Protein AF-A0A357F4T4-F1 (afdb_monomer_lite)

Secondary structure (DSSP, 8-state):
--THHHHHHHHHHHHHHHHHHSTT--TTTHHHHHHHHHHH-HHHHHHHHHHHHHHHHHHHHHH-SS--HHHHHHHHHHHHHHHHHHHHHHHHHHHHHHH-

Foldseek 3Di:
DPPVVVVVVCVVVVVVVVVVVVVPCPDDLLVVLLVVCVVPPVVSVVLVVLLVVLVVVLVVLVPDPDDDPVSVVVNVVSVVVNVVSVVVNVVSSVVSVVVD

Structure (mmCIF, N/CA/C/O backbone):
data_AF-A0A357F4T4-F1
#
_entry.id   AF-A0A357F4T4-F1
#
loop_
_atom_site.group_PDB
_atom_site.id
_atom_site.type_symbol
_atom_site.label_atom_id
_atom_site.label_alt_id
_atom_site.label_comp_id
_atom_site.label_asym_id
_atom_site.label_entity_id
_atom_site.label_seq_id
_atom_site.pdbx_PDB_ins_code
_atom_site.Cartn_x
_atom_site.Cartn_y
_atom_site.Cartn_z
_atom_site.occupancy
_atom_site.B_iso_or_equiv
_atom_site.auth_seq_id
_atom_site.auth_comp_id
_atom_site.auth_asym_id
_atom_site.auth_atom_id
_atom_site.pdbx_PDB_model_num
ATOM 1 N N . MET A 1 1 ? -14.033 13.658 27.934 1.00 45.19 1 MET A N 1
ATOM 2 C CA . MET A 1 1 ? -14.063 13.963 26.483 1.00 45.19 1 MET A CA 1
ATOM 3 C C . MET A 1 1 ? -14.723 12.787 25.774 1.00 45.19 1 MET A C 1
ATOM 5 O O . MET A 1 1 ? -14.196 11.691 25.918 1.00 45.19 1 MET A O 1
ATOM 9 N N . PRO A 1 2 ? -15.873 12.928 25.092 1.00 46.59 2 PRO A N 1
ATOM 10 C CA . PRO A 1 2 ? -16.521 11.771 24.484 1.00 46.59 2 PRO A CA 1
ATOM 11 C C . PRO A 1 2 ? -15.688 11.297 23.285 1.00 46.59 2 PRO A C 1
ATOM 13 O O . PRO A 1 2 ? -15.497 12.049 22.326 1.00 46.59 2 PRO A O 1
ATOM 16 N N . ALA A 1 3 ? -15.201 10.053 23.351 1.00 48.78 3 ALA A N 1
ATOM 17 C CA . ALA A 1 3 ? -14.364 9.372 22.351 1.00 48.78 3 ALA A CA 1
ATOM 18 C C . ALA A 1 3 ? -14.888 9.493 20.900 1.00 48.78 3 ALA A C 1
ATOM 20 O O . ALA A 1 3 ? -14.124 9.471 19.938 1.00 48.78 3 ALA A O 1
ATOM 21 N N . LYS A 1 4 ? -16.190 9.765 20.756 1.0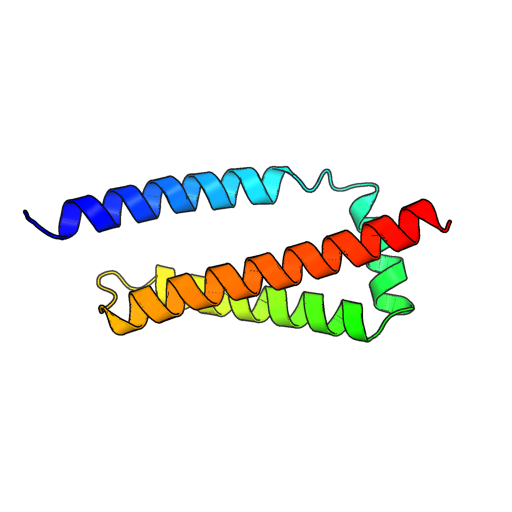0 45.62 4 LYS A N 1
ATOM 22 C CA . LYS A 1 4 ? -16.934 9.938 19.503 1.00 45.62 4 LYS A CA 1
ATOM 23 C C . LYS A 1 4 ? -16.431 11.086 18.606 1.00 45.62 4 LYS A C 1
ATOM 25 O O . LYS A 1 4 ? -16.539 10.990 17.389 1.00 45.62 4 LYS A O 1
ATOM 30 N N . LYS A 1 5 ? -15.855 12.166 19.162 1.00 46.19 5 LYS A N 1
ATOM 31 C CA . LYS A 1 5 ? -15.351 13.302 18.349 1.00 46.19 5 LYS A CA 1
ATOM 32 C C . LYS A 1 5 ? -14.011 13.012 17.666 1.00 46.19 5 LYS A C 1
ATOM 34 O O . LYS A 1 5 ? -13.769 13.524 16.578 1.00 46.19 5 LYS A O 1
ATOM 39 N N . ARG A 1 6 ? -13.154 12.191 18.283 1.00 49.03 6 ARG A N 1
ATOM 40 C CA . ARG A 1 6 ? -11.837 11.838 17.727 1.00 49.03 6 ARG A CA 1
ATOM 41 C C . ARG A 1 6 ? -11.978 10.906 16.527 1.00 49.03 6 ARG A C 1
ATOM 43 O O . ARG A 1 6 ? -11.340 11.140 15.511 1.00 49.03 6 ARG A O 1
ATOM 50 N N . GLN A 1 7 ? -12.896 9.948 16.613 1.00 48.16 7 GLN A N 1
ATOM 51 C CA . GLN A 1 7 ? -13.161 8.978 15.553 1.00 48.16 7 GLN A CA 1
ATOM 52 C C . GLN A 1 7 ? -13.818 9.605 14.310 1.00 48.16 7 GLN A C 1
ATOM 54 O O . GLN A 1 7 ? -13.410 9.312 13.193 1.00 48.16 7 GLN A O 1
ATOM 59 N N . TRP A 1 8 ? -14.764 10.542 14.476 1.00 54.31 8 TRP A N 1
ATOM 60 C CA . TRP A 1 8 ? -15.414 11.238 13.349 1.00 54.31 8 TRP A CA 1
ATOM 61 C C . TRP A 1 8 ? -14.483 12.215 12.607 1.00 54.31 8 TRP A C 1
ATOM 63 O O . TRP A 1 8 ? -14.637 12.445 11.403 1.00 54.31 8 TRP A O 1
ATOM 73 N N . LEU A 1 9 ? -13.509 12.795 13.318 1.00 54.06 9 LEU A N 1
ATOM 74 C CA . LEU A 1 9 ? -12.467 13.634 12.723 1.00 54.06 9 LEU A CA 1
ATOM 75 C C . LEU A 1 9 ? -11.387 12.784 12.047 1.00 54.06 9 LEU A C 1
ATOM 77 O O . LEU A 1 9 ? -11.011 13.110 10.928 1.00 54.06 9 LEU A O 1
ATOM 81 N N . PHE A 1 10 ? -10.973 11.664 12.652 1.00 50.75 10 PHE A N 1
ATOM 82 C CA . PHE A 1 10 ? -10.068 10.707 12.009 1.00 50.75 10 PHE A CA 1
ATOM 83 C C . PHE A 1 10 ? -10.682 10.133 10.738 1.00 50.75 10 PHE A C 1
ATOM 85 O O . PHE A 1 10 ? -10.061 10.215 9.692 1.00 50.75 10 PHE A O 1
ATOM 92 N N . HIS A 1 11 ? -11.924 9.650 10.779 1.00 54.25 11 HIS A N 1
ATOM 93 C CA . HIS A 1 11 ? -12.590 9.096 9.600 1.00 54.25 11 HIS A CA 1
ATOM 94 C C . HIS A 1 11 ? -12.745 10.136 8.477 1.00 54.25 11 HIS A C 1
ATOM 96 O O . HIS A 1 11 ? -12.587 9.803 7.308 1.00 54.25 11 HIS A O 1
ATOM 102 N N . ARG A 1 12 ? -12.996 11.414 8.805 1.00 52.28 12 ARG A N 1
ATOM 103 C CA . ARG A 1 12 ? -13.068 12.478 7.791 1.00 52.28 12 ARG A CA 1
ATOM 104 C C . ARG A 1 12 ? -11.711 12.827 7.207 1.00 52.28 12 ARG A C 1
ATOM 106 O O . ARG A 1 12 ? -11.604 12.873 5.994 1.00 52.28 12 ARG A O 1
ATOM 113 N N . VAL A 1 13 ? -10.698 13.029 8.047 1.00 56.53 13 VAL A N 1
ATOM 114 C CA . VAL A 1 13 ? -9.326 13.293 7.591 1.00 56.53 13 VAL A CA 1
ATOM 115 C C . VAL A 1 13 ? -8.820 12.128 6.745 1.00 56.53 13 VAL A C 1
ATOM 117 O O . VAL A 1 13 ? -8.171 12.337 5.735 1.00 56.53 13 VAL A O 1
ATOM 120 N N . LEU A 1 14 ? -9.189 10.899 7.091 1.00 52.91 14 LEU A N 1
ATOM 121 C CA . LEU A 1 14 ? -8.733 9.702 6.401 1.00 52.91 14 LEU A CA 1
ATOM 122 C C . LEU A 1 14 ? -9.499 9.422 5.105 1.00 52.91 14 LEU A C 1
ATOM 124 O O . LEU A 1 14 ? -8.907 8.946 4.143 1.00 52.91 14 LEU A O 1
ATOM 128 N N . LYS A 1 15 ? -10.785 9.786 5.039 1.00 54.84 15 LYS A N 1
ATOM 129 C CA . LYS A 1 15 ? -11.548 9.826 3.785 1.00 54.84 15 LYS A CA 1
ATOM 130 C C . LYS A 1 15 ? -11.029 10.920 2.845 1.00 54.84 15 LYS A C 1
ATOM 132 O O . LYS A 1 15 ? -10.984 10.697 1.642 1.00 54.84 15 LYS A O 1
ATOM 137 N N . THR A 1 16 ? -10.594 12.059 3.387 1.00 51.47 16 THR A N 1
ATOM 138 C CA . THR A 1 16 ? -9.927 13.123 2.621 1.00 51.47 16 THR A CA 1
ATOM 139 C C . THR A 1 16 ? -8.564 12.659 2.100 1.00 51.47 16 THR A C 1
ATOM 141 O O . THR A 1 16 ? -8.340 12.730 0.900 1.00 51.47 16 THR A O 1
ATOM 144 N N . LEU A 1 17 ? -7.728 12.044 2.945 1.00 49.44 17 LEU A N 1
ATOM 145 C CA . LEU A 1 17 ? -6.425 11.504 2.537 1.00 49.44 17 LEU A CA 1
ATOM 146 C C . LEU A 1 17 ? -6.557 10.373 1.507 1.00 49.44 17 LEU A C 1
ATOM 148 O O . LEU A 1 17 ? -5.822 10.359 0.531 1.00 49.44 17 LEU A O 1
ATOM 152 N N . LYS A 1 18 ? -7.529 9.462 1.657 1.00 49.19 18 LYS A N 1
ATOM 153 C CA . LYS A 1 18 ? -7.780 8.392 0.673 1.00 49.19 18 LYS A CA 1
ATOM 154 C C . LYS A 1 18 ? -8.252 8.949 -0.684 1.00 49.19 18 LYS A C 1
ATOM 156 O O . LYS A 1 18 ? -7.866 8.412 -1.713 1.00 49.19 18 LYS A O 1
ATOM 161 N N . SER A 1 19 ? -9.004 10.055 -0.685 1.00 40.69 19 SER A N 1
ATOM 162 C CA . SER A 1 19 ? -9.476 10.744 -1.899 1.00 40.69 19 SER A CA 1
ATOM 163 C C . SER A 1 19 ? -8.415 11.625 -2.575 1.00 40.69 19 SER A C 1
ATOM 165 O O . SER A 1 19 ? -8.528 11.901 -3.770 1.00 40.69 19 SER A O 1
ATOM 167 N N . GLU A 1 20 ? -7.410 12.096 -1.839 1.00 44.62 20 GLU A N 1
ATOM 168 C CA . GLU A 1 20 ? -6.247 12.798 -2.403 1.00 44.62 20 GLU A CA 1
ATOM 169 C C . GLU A 1 20 ? -5.201 11.801 -2.925 1.00 44.62 20 GLU A C 1
ATOM 171 O O . GLU A 1 20 ? -4.544 12.056 -3.930 1.00 44.62 20 GLU A O 1
ATOM 176 N N . GLU A 1 21 ? -5.103 10.627 -2.302 1.00 49.03 21 GLU A N 1
ATOM 177 C CA . GLU A 1 21 ? -4.144 9.583 -2.659 1.00 49.03 21 GLU A CA 1
ATOM 178 C C . GLU A 1 21 ? -4.550 8.768 -3.904 1.00 49.03 21 GLU A C 1
ATOM 180 O O . GLU A 1 21 ? -3.673 8.334 -4.648 1.00 49.03 21 GLU A O 1
ATOM 185 N N . GLU A 1 22 ? -5.852 8.623 -4.188 1.00 49.03 22 GLU A N 1
ATOM 186 C CA . GLU A 1 22 ? -6.354 8.099 -5.475 1.00 49.03 22 GLU A CA 1
ATOM 187 C C . GLU A 1 22 ? -6.195 9.097 -6.637 1.00 49.03 22 GLU A C 1
ATOM 189 O O . GLU A 1 22 ? -6.042 8.682 -7.782 1.00 49.03 22 GLU A O 1
ATOM 194 N N . ASN A 1 23 ? -6.173 10.407 -6.365 1.00 44.94 23 ASN A N 1
ATOM 195 C CA . ASN A 1 23 ? -6.019 11.438 -7.401 1.00 44.94 23 ASN A CA 1
ATOM 196 C C . ASN A 1 23 ? -4.571 11.612 -7.896 1.00 44.94 23 ASN A C 1
ATOM 198 O O . ASN A 1 23 ? -4.352 12.279 -8.903 1.00 44.94 23 ASN A O 1
ATOM 202 N N . ALA A 1 24 ? -3.579 11.033 -7.210 1.00 46.03 24 ALA A N 1
ATOM 203 C CA . ALA A 1 24 ? -2.168 11.140 -7.593 1.00 46.03 24 ALA A CA 1
ATOM 204 C C . ALA A 1 24 ? -1.711 10.068 -8.601 1.00 46.03 24 ALA A C 1
ATOM 206 O O . ALA A 1 24 ? -0.567 10.108 -9.054 1.00 46.03 24 ALA A O 1
ATOM 207 N N . MET A 1 25 ? -2.575 9.116 -8.968 1.00 50.62 25 MET A N 1
ATOM 208 C CA . MET A 1 25 ? -2.355 8.300 -10.159 1.00 50.62 25 MET A CA 1
ATOM 209 C C . MET A 1 25 ? -2.999 9.000 -11.361 1.00 50.62 25 MET A C 1
ATOM 211 O O . MET A 1 25 ? -4.160 8.779 -11.685 1.00 50.62 25 MET A O 1
ATOM 215 N N . ASP A 1 26 ? -2.229 9.859 -12.022 1.00 39.50 26 ASP A N 1
ATOM 216 C CA . ASP A 1 26 ? -2.547 10.316 -13.374 1.00 39.50 26 ASP A CA 1
ATOM 217 C C . ASP A 1 26 ? -2.370 9.127 -14.344 1.00 39.50 26 ASP A C 1
ATOM 219 O O . ASP A 1 26 ? -1.277 8.589 -14.551 1.00 39.50 26 ASP A O 1
ATOM 223 N N . MET A 1 27 ? -3.507 8.637 -14.830 1.00 52.12 27 MET A N 1
ATOM 224 C CA . MET A 1 27 ? -3.801 7.237 -15.165 1.00 52.12 27 MET A CA 1
ATOM 225 C C . MET A 1 27 ? -3.563 6.907 -16.649 1.00 52.12 27 MET A C 1
ATOM 227 O O . MET A 1 27 ? -4.417 6.331 -17.325 1.00 52.12 27 MET A O 1
ATOM 231 N N . SER A 1 28 ? -2.430 7.342 -17.209 1.00 50.28 28 SER A N 1
ATOM 232 C CA . SER A 1 28 ? -2.113 7.017 -18.610 1.00 50.28 28 SER A CA 1
ATOM 233 C C . SER A 1 28 ? -0.698 6.504 -18.842 1.00 50.28 28 SER A C 1
ATOM 235 O O . SER A 1 28 ? -0.518 5.631 -19.687 1.00 50.28 28 SER A O 1
ATOM 237 N N . THR A 1 29 ? 0.309 7.002 -18.125 1.00 53.91 29 THR A N 1
ATOM 238 C CA . THR A 1 29 ? 1.697 6.508 -18.235 1.00 53.91 29 THR A CA 1
ATOM 239 C C . THR A 1 29 ? 2.002 5.464 -17.165 1.00 53.91 29 THR A C 1
ATOM 241 O O . THR A 1 29 ? 2.682 4.472 -17.430 1.00 53.91 29 THR A O 1
ATOM 244 N N . ALA A 1 30 ? 1.420 5.646 -15.977 1.00 62.69 30 ALA A N 1
ATOM 245 C CA . ALA A 1 30 ? 1.502 4.712 -14.867 1.00 62.69 30 ALA A CA 1
ATOM 246 C C . ALA A 1 30 ? 0.942 3.330 -15.234 1.00 62.69 30 ALA A C 1
ATOM 248 O O . ALA A 1 30 ? 1.523 2.327 -14.838 1.00 62.69 30 ALA A O 1
ATOM 249 N N . ASP A 1 31 ? -0.140 3.253 -16.012 1.00 65.94 31 ASP A N 1
ATOM 250 C CA . ASP A 1 31 ? -0.762 1.980 -16.391 1.00 65.94 31 ASP A CA 1
ATOM 251 C C . ASP A 1 31 ? 0.088 1.154 -17.360 1.00 65.94 31 ASP A C 1
ATOM 253 O O . ASP A 1 31 ? 0.139 -0.065 -17.219 1.00 65.94 31 ASP A O 1
ATOM 257 N N . VAL A 1 32 ? 0.813 1.795 -18.284 1.00 76.00 32 VAL A N 1
ATOM 258 C CA . VAL A 1 32 ? 1.704 1.095 -19.228 1.00 76.00 32 VAL A CA 1
ATOM 259 C C . VAL A 1 32 ? 2.902 0.499 -18.490 1.00 76.00 32 VAL A C 1
ATOM 261 O O . VAL A 1 32 ? 3.155 -0.699 -18.592 1.00 76.00 32 VAL A O 1
ATOM 264 N N . VAL A 1 33 ? 3.587 1.309 -17.677 1.00 79.62 33 VAL A N 1
ATOM 265 C CA . VAL A 1 33 ? 4.730 0.858 -16.864 1.00 79.62 33 VAL A CA 1
ATOM 266 C C . VAL A 1 33 ? 4.296 -0.209 -15.857 1.00 79.62 33 VAL A C 1
ATOM 268 O O . VAL A 1 33 ? 4.999 -1.197 -15.651 1.00 79.62 33 VAL A O 1
ATOM 271 N N . ARG A 1 34 ? 3.108 -0.055 -15.258 1.00 79.62 34 ARG A N 1
ATOM 272 C CA . ARG A 1 34 ? 2.522 -1.045 -14.349 1.00 79.62 34 ARG A CA 1
ATOM 273 C C . ARG A 1 34 ? 2.245 -2.370 -15.059 1.00 79.62 34 ARG A C 1
ATOM 275 O O . ARG A 1 34 ? 2.581 -3.410 -14.504 1.00 79.62 34 ARG A O 1
ATOM 282 N N . ASP A 1 35 ? 1.646 -2.356 -16.247 1.00 81.50 35 ASP A N 1
ATOM 283 C CA . ASP A 1 35 ? 1.335 -3.576 -17.005 1.00 81.50 35 ASP A CA 1
ATOM 284 C C . ASP A 1 35 ? 2.607 -4.326 -17.434 1.00 81.50 35 ASP A C 1
ATOM 286 O O . ASP A 1 35 ? 2.683 -5.550 -17.295 1.00 81.50 35 ASP A O 1
ATOM 290 N N . GLU A 1 36 ? 3.646 -3.601 -17.861 1.00 84.88 36 GLU A N 1
ATOM 291 C CA . GLU A 1 36 ? 4.956 -4.197 -18.133 1.00 84.88 36 GLU A CA 1
ATOM 292 C C . GLU A 1 36 ? 5.579 -4.795 -16.869 1.00 84.88 36 GLU A C 1
ATOM 294 O O . GLU A 1 36 ? 5.946 -5.970 -16.876 1.00 84.88 36 GLU A O 1
ATOM 299 N N . LEU A 1 37 ? 5.618 -4.050 -15.758 1.00 85.25 37 LEU A N 1
ATOM 300 C CA . LEU A 1 37 ? 6.138 -4.531 -14.472 1.00 85.25 37 LEU A CA 1
ATOM 301 C C . LEU A 1 37 ? 5.389 -5.757 -13.946 1.00 85.25 37 LEU A C 1
ATOM 303 O O . LEU A 1 37 ? 6.025 -6.664 -13.419 1.00 85.25 37 LEU A O 1
ATOM 307 N N . ILE A 1 38 ? 4.070 -5.846 -14.126 1.00 85.19 38 ILE A N 1
ATOM 308 C CA . ILE A 1 38 ? 3.292 -7.041 -13.758 1.00 85.19 38 ILE A CA 1
ATOM 309 C C . ILE A 1 38 ? 3.733 -8.263 -14.576 1.00 85.19 38 ILE A C 1
ATOM 311 O O . ILE A 1 38 ? 3.765 -9.377 -14.047 1.00 85.19 38 ILE A O 1
ATOM 315 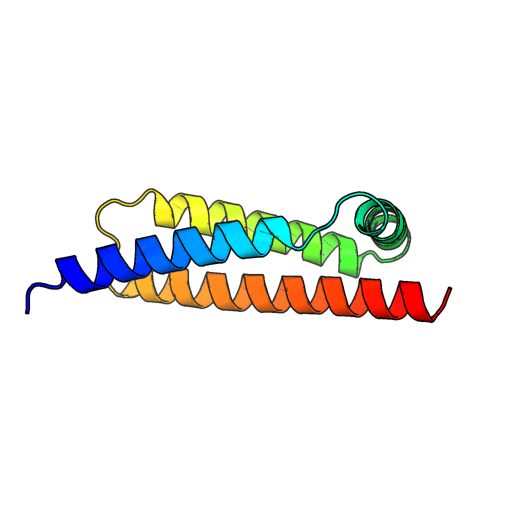N N . LYS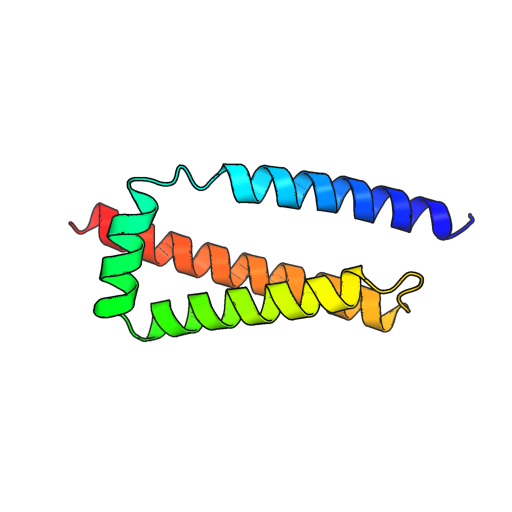 A 1 39 ? 4.077 -8.071 -15.856 1.00 84.00 39 LYS A N 1
ATOM 316 C CA . LYS A 1 39 ? 4.520 -9.150 -16.751 1.00 84.00 39 LYS A CA 1
ATOM 317 C C . LYS A 1 39 ? 5.957 -9.580 -16.476 1.00 84.00 39 LYS A C 1
ATOM 319 O O . LYS A 1 39 ? 6.236 -10.777 -16.493 1.00 84.00 39 LYS A O 1
ATOM 324 N N . VAL A 1 40 ? 6.859 -8.627 -16.241 1.00 84.88 40 VAL A N 1
ATOM 325 C CA . VAL A 1 40 ? 8.298 -8.905 -16.092 1.00 84.88 40 VAL A CA 1
ATOM 326 C C . VAL A 1 40 ? 8.708 -9.185 -14.647 1.00 84.88 40 VAL A C 1
ATOM 328 O O . VAL A 1 40 ? 9.669 -9.920 -14.424 1.00 84.88 40 VAL A O 1
ATOM 331 N N . ASN A 1 41 ? 7.991 -8.638 -13.661 1.00 86.50 41 ASN A N 1
ATOM 332 C CA . ASN A 1 41 ? 8.358 -8.710 -12.252 1.00 86.50 41 ASN A CA 1
ATOM 333 C C . ASN A 1 41 ? 7.264 -9.407 -11.409 1.00 86.50 41 ASN A C 1
ATOM 335 O O . ASN A 1 41 ? 6.262 -8.793 -11.026 1.00 86.50 41 ASN A O 1
ATOM 339 N N . PRO A 1 42 ? 7.456 -10.689 -11.041 1.00 86.19 42 PRO A N 1
ATOM 340 C CA . PRO A 1 42 ? 6.487 -11.416 -10.225 1.00 86.19 42 PRO A CA 1
ATOM 341 C C . PRO A 1 42 ? 6.327 -10.826 -8.815 1.00 86.19 42 PRO A C 1
ATOM 343 O O . PRO A 1 42 ? 5.254 -10.960 -8.229 1.00 86.19 42 PRO A O 1
ATOM 346 N N . THR A 1 43 ? 7.347 -10.145 -8.282 1.00 84.81 43 THR A N 1
ATOM 347 C CA . THR A 1 43 ? 7.270 -9.439 -6.994 1.00 84.81 43 THR A CA 1
ATOM 348 C C . THR A 1 43 ? 6.296 -8.272 -7.080 1.00 84.81 43 THR A C 1
ATOM 350 O O . THR A 1 43 ? 5.466 -8.097 -6.192 1.00 84.81 43 THR A O 1
ATOM 353 N N . PHE A 1 44 ? 6.330 -7.521 -8.182 1.00 86.50 44 PHE A N 1
AT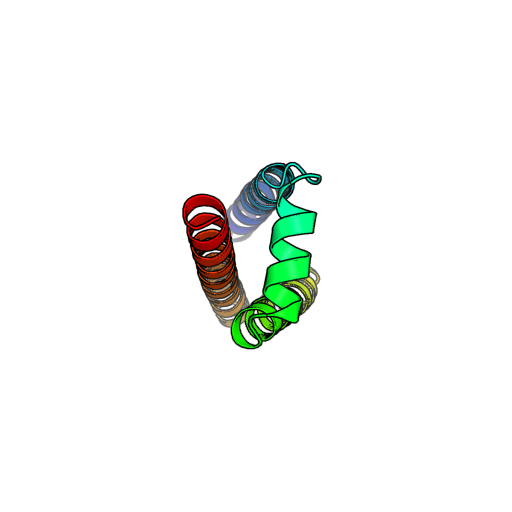OM 354 C CA . PHE A 1 44 ? 5.407 -6.413 -8.412 1.00 86.50 44 PHE A CA 1
ATOM 355 C C . PHE A 1 44 ? 3.952 -6.891 -8.458 1.00 86.50 44 PHE A C 1
ATOM 357 O O . PHE A 1 44 ? 3.079 -6.308 -7.816 1.00 86.50 44 PHE A O 1
ATOM 364 N N . ARG A 1 45 ? 3.693 -8.017 -9.139 1.00 87.06 45 ARG A N 1
ATOM 365 C CA . ARG A 1 45 ? 2.366 -8.654 -9.132 1.00 87.06 45 ARG A CA 1
ATOM 366 C C . ARG A 1 45 ? 1.893 -8.952 -7.706 1.00 87.06 45 ARG A C 1
ATOM 368 O O . ARG A 1 45 ? 0.727 -8.735 -7.389 1.00 87.06 45 ARG A O 1
ATOM 375 N N . ASP A 1 46 ? 2.783 -9.471 -6.862 1.00 88.56 46 ASP A N 1
ATOM 376 C CA . ASP A 1 46 ? 2.449 -9.873 -5.496 1.00 88.56 46 ASP A CA 1
ATOM 377 C C . ASP A 1 46 ? 2.153 -8.648 -4.624 1.00 88.56 46 ASP A C 1
ATOM 379 O O . ASP A 1 46 ? 1.202 -8.658 -3.846 1.00 88.56 46 ASP A O 1
ATOM 383 N N . LEU A 1 47 ? 2.889 -7.552 -4.825 1.00 87.19 47 LEU A N 1
ATOM 384 C CA . LEU A 1 47 ? 2.621 -6.269 -4.180 1.00 87.19 47 LEU A CA 1
ATOM 385 C C . LEU A 1 47 ? 1.257 -5.703 -4.548 1.00 87.19 47 LEU A C 1
ATOM 387 O O . LEU A 1 47 ? 0.509 -5.317 -3.652 1.00 87.19 47 LEU A O 1
ATOM 391 N N . VAL A 1 48 ? 0.899 -5.704 -5.833 1.00 83.88 48 VAL A N 1
ATOM 392 C CA . VAL A 1 48 ? -0.430 -5.265 -6.287 1.00 83.88 48 VAL A CA 1
ATOM 393 C C . VAL A 1 48 ? -1.524 -6.129 -5.655 1.00 83.88 48 VAL A C 1
ATOM 395 O O . VAL A 1 48 ? -2.515 -5.605 -5.145 1.00 83.88 48 VAL A O 1
ATOM 398 N N . HIS A 1 49 ? -1.319 -7.447 -5.600 1.00 86.75 49 HIS A N 1
ATOM 399 C CA . HIS A 1 49 ? -2.261 -8.363 -4.960 1.00 86.75 49 HIS A CA 1
ATOM 400 C C . HIS A 1 49 ? -2.407 -8.093 -3.456 1.00 86.75 49 HIS A C 1
ATOM 402 O O . HIS A 1 49 ? -3.521 -8.022 -2.943 1.00 86.75 49 HIS A O 1
ATOM 408 N N . ARG A 1 50 ? -1.293 -7.899 -2.741 1.00 85.94 50 ARG A N 1
ATOM 409 C CA . ARG A 1 50 ? -1.293 -7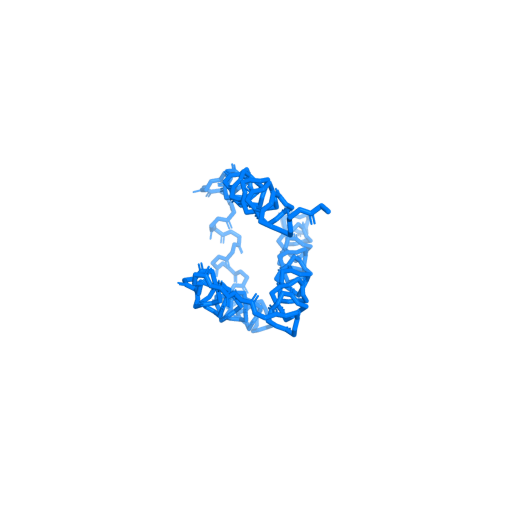.562 -1.308 1.00 85.94 50 ARG A CA 1
ATOM 410 C C . ARG A 1 50 ? -1.930 -6.203 -1.042 1.00 85.94 50 ARG A C 1
ATOM 412 O O . ARG A 1 50 ? -2.655 -6.067 -0.061 1.00 85.94 50 ARG A O 1
ATOM 419 N N . HIS A 1 51 ? -1.680 -5.214 -1.900 1.00 84.88 51 HIS A N 1
ATOM 420 C CA . HIS A 1 51 ? -2.314 -3.901 -1.828 1.00 84.88 51 HIS A CA 1
ATOM 421 C C . HIS A 1 51 ? -3.839 -4.033 -1.888 1.00 84.88 51 HIS A C 1
ATOM 423 O O . HIS A 1 51 ? -4.524 -3.477 -1.030 1.00 84.88 51 HIS A O 1
ATOM 429 N N . GLN A 1 52 ? -4.356 -4.822 -2.837 1.00 81.06 52 GLN A N 1
ATOM 430 C CA . GLN A 1 52 ? -5.789 -5.089 -2.948 1.00 81.06 52 GLN A CA 1
ATOM 431 C C . GLN A 1 52 ? -6.333 -5.812 -1.710 1.00 81.06 52 GLN A C 1
ATOM 433 O O . GLN A 1 52 ? -7.314 -5.366 -1.126 1.00 81.06 52 GLN A O 1
ATOM 438 N N . SER A 1 53 ? -5.650 -6.857 -1.232 1.00 86.25 53 SER A N 1
ATOM 439 C CA . SER A 1 53 ? -6.067 -7.571 -0.018 1.00 86.25 53 SER A CA 1
ATOM 440 C C . SER A 1 53 ? -6.126 -6.660 1.217 1.00 86.25 53 SER A C 1
ATOM 442 O O . SER A 1 53 ? -7.018 -6.801 2.054 1.00 86.25 53 SER A O 1
ATOM 444 N N . TYR A 1 54 ? -5.186 -5.717 1.356 1.00 83.25 54 TYR A N 1
ATOM 445 C CA . TYR A 1 54 ? -5.213 -4.737 2.445 1.00 83.25 54 TYR A CA 1
ATOM 446 C C . TYR A 1 54 ? -6.331 -3.707 2.279 1.00 83.25 54 TYR A C 1
ATOM 448 O O . TYR A 1 54 ? -6.919 -3.304 3.281 1.00 83.25 54 TYR A O 1
ATOM 456 N N . GLU A 1 55 ? -6.643 -3.294 1.050 1.00 78.50 55 GLU A N 1
ATOM 457 C CA . GLU A 1 55 ? -7.789 -2.430 0.752 1.00 78.50 55 GLU A CA 1
ATOM 458 C C . GLU A 1 55 ? -9.115 -3.093 1.117 1.00 78.50 55 GLU A C 1
ATOM 460 O O . GLU A 1 55 ? -9.932 -2.469 1.797 1.00 78.50 55 GLU A O 1
ATOM 465 N N . ASP A 1 56 ? -9.299 -4.356 0.734 1.00 82.62 56 ASP A N 1
ATOM 466 C CA . ASP A 1 56 ? -10.508 -5.119 1.037 1.00 82.62 56 ASP A CA 1
ATOM 467 C C . ASP A 1 56 ? -10.682 -5.246 2.553 1.00 82.62 56 ASP A C 1
ATOM 469 O O . ASP A 1 56 ? -11.729 -4.890 3.095 1.00 82.62 56 ASP A O 1
ATOM 473 N N . ARG A 1 57 ? -9.612 -5.624 3.265 1.00 85.00 57 ARG A N 1
ATOM 474 C CA . ARG A 1 57 ? -9.634 -5.737 4.728 1.00 85.00 57 ARG A CA 1
ATOM 475 C C . ARG A 1 57 ? -9.917 -4.404 5.420 1.00 85.00 57 ARG A C 1
ATOM 477 O O . ARG A 1 57 ? -10.662 -4.351 6.395 1.00 85.00 57 ARG A O 1
ATOM 484 N N . LEU A 1 58 ? -9.336 -3.313 4.921 1.00 79.19 58 LEU A N 1
ATOM 485 C CA . LEU A 1 58 ? -9.619 -1.967 5.419 1.00 79.19 58 LEU A CA 1
ATOM 486 C C . LEU A 1 58 ? -11.061 -1.543 5.144 1.00 79.19 58 LEU A C 1
ATOM 488 O O . LEU A 1 58 ? -11.633 -0.827 5.958 1.00 79.19 58 LEU A O 1
ATOM 492 N N . SER A 1 59 ? -11.648 -1.972 4.027 1.00 77.19 59 SER A N 1
ATOM 493 C CA . SER A 1 59 ? -13.052 -1.727 3.700 1.00 77.19 59 SER A CA 1
ATOM 494 C C . SER A 1 59 ? -13.987 -2.462 4.665 1.00 77.19 59 SER A C 1
ATOM 496 O O . SER A 1 59 ? -14.921 -1.857 5.191 1.00 77.19 59 SER A O 1
ATOM 498 N N . GLU A 1 60 ? -13.685 -3.727 4.983 1.00 80.50 60 GLU A N 1
ATOM 499 C CA . GLU A 1 60 ? -14.410 -4.499 6.002 1.00 80.50 60 GLU A CA 1
ATOM 500 C C . GLU A 1 60 ? -14.375 -3.797 7.367 1.00 80.50 60 GLU A C 1
ATOM 502 O O . GLU A 1 60 ? -15.420 -3.572 7.980 1.00 80.50 60 GLU A O 1
ATOM 507 N N . LEU A 1 61 ? -13.183 -3.380 7.813 1.00 77.69 61 LEU A N 1
ATOM 508 C CA . LEU A 1 61 ? -13.003 -2.660 9.077 1.00 77.69 61 LEU A CA 1
ATOM 509 C C . LEU A 1 61 ? -13.682 -1.283 9.067 1.00 77.69 61 LEU A C 1
ATOM 511 O O . LEU A 1 61 ? -14.254 -0.867 10.073 1.00 77.69 61 LEU A O 1
ATOM 515 N N . ALA A 1 62 ? -13.671 -0.582 7.931 1.00 70.62 62 ALA A N 1
ATOM 516 C CA . ALA A 1 62 ? -14.338 0.708 7.775 1.00 70.62 62 ALA A CA 1
ATOM 517 C C . ALA A 1 62 ? -15.872 0.594 7.777 1.00 70.62 62 ALA A C 1
ATOM 519 O O . ALA A 1 62 ? -16.554 1.566 8.108 1.00 70.62 62 ALA A O 1
ATOM 520 N N . GLY A 1 63 ? -16.415 -0.576 7.420 1.00 72.31 63 GLY A N 1
ATOM 521 C CA . GLY A 1 63 ? -17.841 -0.887 7.512 1.00 72.31 63 GLY A CA 1
ATOM 522 C C . GLY A 1 63 ? -18.337 -1.082 8.949 1.00 72.31 63 GLY A C 1
ATOM 523 O O . GLY A 1 63 ? -19.540 -0.987 9.208 1.00 72.31 63 GLY A O 1
ATOM 524 N N . LEU A 1 64 ? -17.433 -1.310 9.906 1.00 72.81 64 LEU A N 1
ATOM 525 C CA . LEU A 1 64 ? -17.786 -1.456 11.313 1.00 72.81 64 LEU A CA 1
ATOM 526 C C . LEU A 1 64 ? -18.172 -0.096 11.905 1.00 72.81 64 LEU A C 1
ATOM 528 O O . LEU A 1 64 ? -17.398 0.856 11.939 1.00 72.81 64 LEU A O 1
ATOM 532 N N . THR A 1 65 ? -19.397 -0.005 12.423 1.00 66.50 65 THR A N 1
ATOM 533 C CA . THR A 1 65 ? -19.928 1.236 13.020 1.00 66.50 65 THR A CA 1
ATOM 534 C C . THR A 1 65 ? -19.294 1.553 14.384 1.00 66.50 65 THR A C 1
ATOM 536 O O . THR A 1 65 ? -19.306 2.705 14.823 1.00 66.50 65 THR A O 1
ATOM 539 N N . TYR A 1 66 ? -18.733 0.547 15.062 1.00 68.69 66 TYR A N 1
ATOM 540 C CA . TYR A 1 66 ? -18.081 0.700 16.362 1.00 68.69 66 TYR A CA 1
ATOM 541 C C . TYR A 1 66 ? -16.846 -0.210 16.469 1.00 68.69 66 TYR A C 1
ATOM 543 O O . TYR A 1 66 ? -16.925 -1.255 17.111 1.00 68.69 66 TYR A O 1
ATOM 551 N N . PRO A 1 67 ? -15.721 0.150 15.826 1.00 70.38 67 PRO A N 1
ATOM 552 C CA . PRO A 1 67 ? -14.497 -0.623 15.948 1.00 70.38 67 PRO A CA 1
ATOM 553 C C . PRO A 1 67 ? -13.881 -0.418 17.338 1.00 70.38 67 PRO A C 1
ATOM 555 O O . PRO A 1 67 ? -13.786 0.711 17.841 1.00 70.38 67 PRO A O 1
ATOM 558 N N . SER A 1 68 ? -13.480 -1.532 17.938 1.00 76.94 68 SER A N 1
ATOM 559 C CA . SER A 1 68 ? -12.781 -1.660 19.219 1.00 76.94 68 SER A CA 1
ATOM 560 C C . SER A 1 68 ? -11.361 -1.080 19.149 1.00 76.94 68 SER A C 1
ATOM 562 O O . SER A 1 68 ? -10.852 -0.810 18.064 1.00 76.94 68 SER A O 1
ATOM 564 N N . ASP A 1 69 ? -10.697 -0.897 20.296 1.00 75.38 69 ASP A N 1
ATOM 565 C CA . ASP A 1 69 ? -9.321 -0.361 20.356 1.00 75.38 69 ASP A CA 1
ATOM 566 C C . ASP A 1 69 ? -8.337 -1.223 19.533 1.00 75.38 69 ASP A C 1
ATOM 568 O O . ASP A 1 69 ? -7.606 -0.701 18.693 1.00 75.38 69 ASP A O 1
ATOM 572 N N . ASP A 1 70 ? -8.429 -2.554 19.658 1.00 79.12 70 ASP A N 1
ATOM 573 C CA . ASP A 1 70 ? -7.701 -3.522 18.822 1.00 79.12 70 ASP A CA 1
ATOM 574 C C . ASP A 1 70 ? -7.973 -3.346 17.320 1.00 79.12 70 ASP A C 1
ATOM 576 O O . ASP A 1 70 ? -7.046 -3.345 16.512 1.00 79.12 70 ASP A O 1
ATOM 580 N N . GLU A 1 71 ? -9.231 -3.132 16.929 1.00 79.31 71 GLU A N 1
ATOM 581 C CA . GLU A 1 71 ? -9.623 -2.962 15.524 1.00 79.31 71 GLU A CA 1
ATOM 582 C C . GLU A 1 71 ? -9.110 -1.631 14.951 1.00 79.31 71 GLU A C 1
ATOM 584 O O . GLU A 1 71 ? -8.717 -1.566 13.789 1.00 79.31 71 GLU A O 1
ATOM 589 N N . GLN A 1 72 ? -9.030 -0.572 15.764 1.00 75.62 72 GLN A N 1
ATOM 590 C CA . GLN A 1 72 ? -8.409 0.699 15.366 1.00 75.62 72 GLN A CA 1
ATOM 591 C C . GLN A 1 72 ? -6.891 0.573 15.190 1.00 75.62 72 GLN A C 1
ATOM 593 O O . GLN A 1 72 ? -6.312 1.193 14.286 1.00 75.62 72 GLN A O 1
ATOM 598 N N . ILE A 1 73 ? -6.236 -0.219 16.044 1.00 83.38 73 ILE A N 1
ATOM 599 C CA . ILE A 1 73 ? -4.806 -0.523 15.926 1.00 83.38 73 ILE A CA 1
ATOM 600 C C . ILE A 1 73 ? -4.554 -1.366 14.675 1.00 83.38 73 ILE A C 1
ATOM 602 O O . ILE A 1 73 ? -3.623 -1.063 13.919 1.00 83.38 73 ILE A O 1
ATOM 606 N N . GLU A 1 74 ? -5.388 -2.376 14.417 1.00 84.75 74 GLU A N 1
ATOM 607 C CA . GLU A 1 74 ? -5.330 -3.188 13.200 1.00 84.75 74 GLU A CA 1
ATOM 608 C C . GLU A 1 74 ? -5.512 -2.308 11.960 1.00 84.75 74 GLU A C 1
ATOM 610 O O . GLU A 1 74 ? -4.661 -2.322 11.071 1.00 84.75 74 GLU A O 1
ATOM 615 N N . GLU A 1 75 ? -6.534 -1.452 11.938 1.00 78.50 75 GLU A N 1
ATOM 616 C CA . GLU A 1 75 ? -6.798 -0.520 10.842 1.00 78.50 75 GLU A CA 1
ATOM 617 C C . GLU A 1 75 ? -5.599 0.415 10.586 1.00 78.50 75 GLU A C 1
ATOM 619 O O . GLU A 1 75 ? -5.145 0.583 9.451 1.00 78.50 75 GLU A O 1
ATOM 624 N N . SER A 1 76 ? -5.029 0.995 11.643 1.00 78.31 76 SER A N 1
ATOM 625 C CA . SER A 1 76 ? -3.859 1.879 11.547 1.00 78.31 76 SER A CA 1
ATOM 626 C C . SER A 1 76 ? -2.612 1.139 11.054 1.00 78.31 76 SER A C 1
ATOM 628 O O . SER A 1 76 ? -1.809 1.687 10.295 1.00 78.31 76 SER A O 1
ATOM 630 N N . THR A 1 77 ? -2.445 -0.117 11.463 1.00 84.88 77 THR A N 1
ATOM 631 C CA . THR A 1 77 ? -1.334 -0.978 11.042 1.00 84.88 77 THR A CA 1
ATOM 632 C C . THR A 1 77 ? -1.486 -1.393 9.582 1.00 84.88 77 THR A C 1
ATOM 634 O O . THR A 1 77 ? -0.523 -1.318 8.818 1.00 84.88 77 THR A O 1
ATOM 637 N N . LEU A 1 78 ? -2.693 -1.778 9.168 1.00 84.19 78 LEU A N 1
ATOM 638 C CA . LEU A 1 78 ? -3.019 -2.121 7.786 1.00 84.19 78 LEU A CA 1
ATOM 639 C C . LEU A 1 78 ? -2.818 -0.926 6.855 1.00 84.19 78 LEU A C 1
ATOM 641 O O . LEU A 1 78 ? -2.229 -1.087 5.792 1.00 84.19 78 LEU A O 1
ATOM 645 N N . LYS A 1 79 ? -3.189 0.287 7.278 1.00 79.56 79 LYS A N 1
ATOM 646 C CA . LYS A 1 79 ? -2.918 1.517 6.514 1.00 79.56 79 LYS A CA 1
ATOM 647 C C . LYS A 1 79 ? -1.431 1.761 6.310 1.00 79.56 79 LYS A C 1
ATOM 649 O O . LYS A 1 79 ? -1.016 2.046 5.193 1.00 79.56 79 LYS A O 1
ATOM 654 N N . LYS A 1 80 ? -0.615 1.597 7.356 1.00 85.38 80 LYS A N 1
ATOM 655 C CA . LYS A 1 80 ? 0.848 1.701 7.233 1.00 85.38 80 LYS A CA 1
ATOM 656 C C . LYS A 1 80 ? 1.409 0.652 6.276 1.00 85.38 80 LYS A C 1
ATOM 658 O O . LYS A 1 80 ? 2.222 0.988 5.427 1.00 85.38 80 LYS A O 1
ATOM 663 N N . LYS A 1 81 ? 0.956 -0.603 6.377 1.00 84.69 81 LYS A N 1
ATOM 664 C CA . LYS A 1 81 ? 1.368 -1.678 5.459 1.00 84.69 81 LYS A CA 1
ATOM 665 C C . LYS A 1 81 ? 0.970 -1.377 4.015 1.00 84.69 81 LYS A C 1
ATOM 667 O O . LYS A 1 81 ? 1.783 -1.568 3.118 1.00 84.69 81 LYS A O 1
ATOM 672 N N . LYS A 1 82 ? -0.247 -0.876 3.796 1.00 83.19 82 LYS A N 1
ATOM 673 C CA . LYS A 1 82 ? -0.719 -0.445 2.479 1.00 83.19 82 LYS A CA 1
ATOM 674 C C . LYS A 1 82 ? 0.168 0.668 1.917 1.00 83.19 82 LYS A C 1
ATOM 676 O O . LYS A 1 82 ? 0.589 0.565 0.771 1.00 83.19 82 LYS A O 1
ATOM 681 N N . LEU A 1 83 ? 0.478 1.684 2.724 1.00 82.69 83 LEU A N 1
ATOM 682 C CA . LEU A 1 83 ? 1.347 2.790 2.319 1.00 82.69 83 LEU A CA 1
ATOM 683 C C . LEU A 1 83 ? 2.744 2.289 1.930 1.00 82.69 83 LEU A C 1
ATOM 685 O O . LEU A 1 83 ? 3.206 2.606 0.845 1.00 82.69 83 LEU A O 1
ATOM 689 N N . MET A 1 84 ? 3.348 1.415 2.741 1.00 82.81 84 MET A N 1
ATOM 690 C CA . MET A 1 84 ? 4.644 0.794 2.432 1.00 82.81 84 MET A CA 1
ATOM 691 C C . MET A 1 84 ? 4.627 0.039 1.096 1.00 82.81 84 MET A C 1
ATOM 693 O O . MET A 1 84 ? 5.545 0.182 0.300 1.00 82.81 84 MET A O 1
ATOM 697 N N . ILE A 1 85 ? 3.579 -0.750 0.829 1.00 84.75 85 ILE A N 1
ATOM 698 C CA . ILE A 1 85 ? 3.449 -1.462 -0.451 1.00 84.75 85 ILE A CA 1
ATOM 699 C C . ILE A 1 85 ? 3.284 -0.486 -1.615 1.00 84.75 85 ILE A C 1
ATOM 701 O O . ILE A 1 85 ? 3.856 -0.706 -2.679 1.00 84.75 85 ILE A O 1
ATOM 705 N N . LYS A 1 86 ? 2.522 0.595 -1.427 1.00 80.44 86 LYS A N 1
ATOM 706 C CA . LYS A 1 86 ? 2.369 1.635 -2.447 1.00 80.44 86 LYS A CA 1
ATOM 707 C C . LYS A 1 86 ? 3.706 2.314 -2.749 1.00 80.44 86 LYS A C 1
ATOM 709 O O . LYS A 1 86 ? 4.027 2.507 -3.918 1.00 80.44 86 LYS A O 1
ATOM 714 N N . ASP A 1 87 ? 4.480 2.634 -1.717 1.00 84.56 87 ASP A N 1
ATOM 715 C CA . ASP A 1 87 ? 5.808 3.230 -1.862 1.00 84.56 87 ASP A CA 1
ATOM 716 C C . ASP A 1 87 ? 6.759 2.273 -2.594 1.00 84.56 87 ASP A C 1
ATOM 718 O O . ASP A 1 87 ? 7.505 2.700 -3.471 1.00 84.56 87 ASP A O 1
ATOM 722 N N . GLU A 1 88 ? 6.684 0.970 -2.310 1.00 85.25 88 GLU A N 1
ATOM 723 C CA . GLU A 1 88 ? 7.483 -0.054 -2.992 1.00 85.25 88 GLU A CA 1
ATOM 724 C C . GLU A 1 88 ? 7.090 -0.201 -4.474 1.00 85.25 88 GLU A C 1
ATOM 726 O O . GLU A 1 88 ? 7.955 -0.248 -5.349 1.00 85.25 88 GLU A O 1
ATOM 731 N N . ILE A 1 89 ? 5.787 -0.178 -4.778 1.00 85.31 89 ILE A N 1
ATOM 732 C CA . ILE A 1 89 ? 5.260 -0.130 -6.151 1.00 85.31 89 ILE A CA 1
ATOM 733 C C . ILE A 1 89 ? 5.788 1.110 -6.879 1.00 85.31 89 ILE A C 1
ATOM 735 O O . ILE A 1 89 ? 6.284 1.001 -7.999 1.00 85.31 89 ILE A O 1
ATOM 739 N N . TYR A 1 90 ? 5.714 2.282 -6.245 1.00 82.94 90 TYR A N 1
ATOM 740 C CA . TYR A 1 90 ? 6.169 3.532 -6.845 1.00 82.94 90 TYR A CA 1
ATOM 741 C C . TYR A 1 90 ? 7.681 3.533 -7.078 1.00 82.94 90 TYR A C 1
ATOM 743 O O . TYR A 1 90 ? 8.131 3.954 -8.139 1.00 82.94 90 TYR A O 1
ATOM 751 N N . ALA A 1 91 ? 8.462 3.015 -6.128 1.00 86.44 91 ALA A N 1
ATOM 752 C CA . ALA A 1 91 ? 9.907 2.882 -6.265 1.00 86.44 91 ALA A CA 1
ATOM 753 C C . ALA A 1 91 ? 10.279 2.008 -7.471 1.00 86.44 91 ALA A C 1
ATOM 755 O O . ALA A 1 91 ? 11.104 2.425 -8.279 1.00 86.44 91 ALA A O 1
AT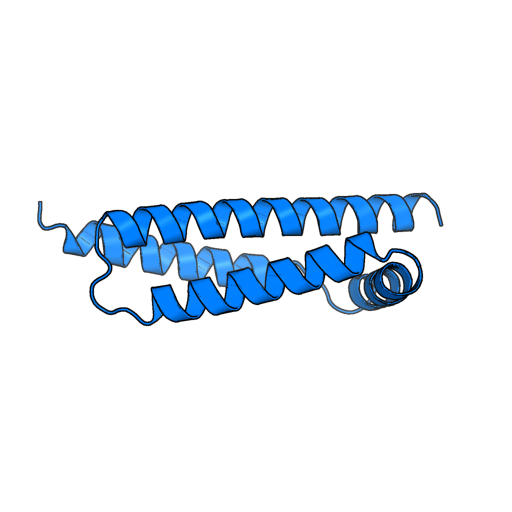OM 756 N N . MET A 1 92 ? 9.618 0.856 -7.647 1.00 85.94 92 MET A N 1
ATOM 757 C CA . MET A 1 92 ? 9.844 -0.009 -8.813 1.00 85.94 92 MET A CA 1
ATOM 758 C C . MET A 1 92 ? 9.432 0.658 -10.125 1.00 85.94 92 MET A C 1
ATOM 760 O O . MET A 1 92 ? 10.157 0.573 -11.112 1.00 85.94 92 MET A O 1
ATOM 764 N N . MET A 1 93 ? 8.278 1.331 -10.150 1.00 85.00 93 MET A N 1
ATOM 765 C CA . MET A 1 93 ? 7.814 2.054 -11.339 1.00 85.00 93 MET A CA 1
ATOM 766 C C . MET A 1 93 ? 8.769 3.183 -11.720 1.00 85.00 93 MET A C 1
ATOM 768 O O . MET A 1 93 ? 9.073 3.360 -12.896 1.00 85.00 93 MET A O 1
ATOM 772 N N . HIS A 1 94 ? 9.260 3.926 -10.731 1.00 85.00 94 HIS A N 1
ATOM 773 C CA . HIS A 1 94 ? 10.217 5.003 -10.934 1.00 85.00 94 HIS A CA 1
ATOM 774 C C . HIS A 1 94 ? 11.572 4.472 -11.411 1.00 85.00 94 HIS A C 1
ATOM 776 O O . HIS A 1 94 ? 12.132 5.009 -12.359 1.00 85.00 94 HIS A O 1
ATOM 782 N N . GLU A 1 95 ? 12.096 3.407 -10.799 1.00 85.56 95 GLU A N 1
ATOM 783 C CA . GLU A 1 95 ? 13.335 2.759 -11.244 1.00 85.56 95 GLU A CA 1
ATOM 784 C C . GLU A 1 95 ? 13.223 2.279 -12.696 1.00 85.56 95 GLU A C 1
ATOM 786 O O . GLU A 1 95 ? 14.110 2.547 -13.504 1.00 85.56 95 GLU A O 1
ATOM 791 N N . TYR A 1 96 ? 12.101 1.646 -13.047 1.00 85.44 96 TYR A N 1
ATOM 792 C CA . TYR A 1 96 ? 11.840 1.191 -14.409 1.00 85.44 96 TYR A CA 1
ATOM 793 C C . TYR A 1 96 ? 11.763 2.360 -15.400 1.00 85.44 96 TYR A C 1
ATOM 795 O O . TYR A 1 96 ? 12.413 2.314 -16.437 1.00 85.44 96 TYR A O 1
ATOM 803 N N . ALA A 1 97 ? 11.043 3.433 -15.057 1.00 83.25 97 ALA A N 1
ATOM 804 C CA . ALA A 1 97 ? 10.915 4.625 -15.899 1.00 83.25 97 ALA A CA 1
ATOM 805 C C . ALA A 1 97 ? 12.218 5.434 -16.040 1.00 83.25 97 ALA A C 1
ATOM 807 O O . ALA A 1 97 ? 12.377 6.170 -17.004 1.00 83.25 97 ALA A O 1
ATOM 808 N N . VAL A 1 98 ? 13.138 5.346 -15.074 1.00 84.12 98 VAL A N 1
ATOM 809 C CA . VAL A 1 98 ? 14.469 5.973 -15.167 1.00 84.12 98 VAL A CA 1
ATOM 810 C C . VAL A 1 98 ? 15.437 5.101 -15.967 1.00 84.12 98 VAL A C 1
ATOM 812 O O . VAL A 1 98 ? 16.340 5.622 -16.621 1.00 84.12 98 VAL A O 1
ATOM 815 N N . SER A 1 99 ? 15.283 3.779 -15.897 1.00 80.00 99 SER A N 1
ATOM 816 C CA . SER A 1 99 ? 16.156 2.826 -16.582 1.00 80.00 99 SER A CA 1
ATOM 817 C C . SER A 1 99 ? 15.775 2.564 -18.048 1.00 80.00 99 SER A C 1
ATOM 819 O O . SER A 1 99 ? 16.549 1.883 -18.729 1.00 80.00 99 SER A O 1
ATOM 821 N N . HIS A 1 100 ? 14.623 3.045 -18.525 1.00 63.91 100 HIS A N 1
ATOM 822 C CA . HIS A 1 100 ? 14.083 2.803 -19.870 1.00 63.91 100 HIS A CA 1
ATOM 823 C C . HIS A 1 100 ? 13.727 4.116 -20.572 1.00 63.91 100 HIS A C 1
ATOM 825 O O . HIS A 1 100 ? 14.029 4.230 -21.782 1.00 63.91 100 HIS A O 1
#

Sequence (100 aa):
MPAKKRQWLFHRVLKTLKSEEENAMDMSTADVVRDELIKVNPTFRDLVHRHQSYEDRLSELAGLTYPSDDEQIEESTLKKKKLMIKDEIYAMMHEYAVSH

pLDDT: mean 71.87, std 15.41, range [39.5, 88.56]

Radius of gyration: 16.25 Å; chains: 1; bounding box: 36×25×46 Å